Protein AF-A0A518GNT5-F1 (afdb_monomer)

Organism: NCBI:txid2528019

Radius of gyration: 9.96 Å; Cα contacts (8 Å, |Δi|>4): 94; chains: 1; bounding box: 25×12×24 Å

Mean predicted aligned error: 2.62 Å

pLDDT: mean 95.1, std 3.88, range [73.62, 98.06]

Sequence (49 aa):
MNQKFVFRIKTFKGGVIDNVLIEGRNIDEARYRLQQRYPGCTIMSARPK

Secondary structure (DSSP, 8-state):
-PEEEEEEEE-TTS-EEEEEEEEESSHHHHHHHHHHHSTTPEEEEEEE-

Foldseek 3Di:
DKWKKWWWKQAPVRDIDGRDIFIDNDVVRRVVVVCVVGPPIDTPDMDTD

Structure (mmCIF, N/CA/C/O backbone):
data_AF-A0A518GNT5-F1
#
_entry.id   AF-A0A518GNT5-F1
#
loop_
_atom_site.group_PDB
_atom_site.id
_atom_site.type_symbol
_atom_site.label_atom_id
_atom_site.label_alt_id
_atom_site.label_comp_id
_atom_site.label_asym_id
_atom_site.label_entity_id
_atom_site.label_seq_id
_atom_site.pdbx_PDB_ins_code
_atom_site.Cartn_x
_atom_site.Cartn_y
_atom_site.Cartn_z
_atom_site.occupancy
_atom_site.B_iso_or_equiv
_atom_site.auth_seq_id
_atom_site.auth_comp_id
_atom_site.auth_asym_id
_atom_site.auth_atom_id
_atom_site.pdbx_PDB_model_num
ATOM 1 N N . MET A 1 1 ? -15.977 1.550 14.017 1.00 73.62 1 MET A N 1
ATOM 2 C CA . MET A 1 1 ? -16.289 0.660 12.877 1.00 73.62 1 MET A CA 1
ATOM 3 C C . MET A 1 1 ? -15.104 0.663 11.929 1.00 73.62 1 MET A C 1
ATOM 5 O O . MET A 1 1 ? -14.533 1.727 11.721 1.00 73.62 1 MET A O 1
ATOM 9 N N . ASN A 1 2 ? -14.710 -0.496 11.401 1.00 84.88 2 ASN A N 1
ATOM 10 C CA . ASN A 1 2 ? -13.673 -0.556 10.371 1.00 84.88 2 ASN A CA 1
ATOM 11 C C . ASN A 1 2 ? -14.311 -0.308 9.005 1.00 84.88 2 ASN A C 1
ATOM 13 O O . ASN A 1 2 ? -15.371 -0.853 8.704 1.00 84.88 2 ASN A O 1
ATOM 17 N N . GLN A 1 3 ? -13.658 0.515 8.196 1.00 94.00 3 GLN A N 1
ATOM 18 C CA . GLN A 1 3 ? -14.016 0.775 6.809 1.00 94.00 3 GLN A CA 1
ATOM 19 C C . GLN A 1 3 ? -13.127 -0.079 5.907 1.00 94.00 3 GLN A C 1
ATOM 21 O O . GLN A 1 3 ? -11.996 -0.420 6.272 1.00 94.00 3 GLN A O 1
ATOM 26 N N . LYS A 1 4 ? -13.628 -0.437 4.724 1.00 95.75 4 LYS A N 1
ATOM 27 C CA . LYS A 1 4 ? -12.815 -1.122 3.718 1.00 95.75 4 LYS A CA 1
ATOM 28 C C . LYS A 1 4 ? -12.378 -0.113 2.673 1.00 95.75 4 LYS A C 1
ATOM 30 O O . LYS A 1 4 ? -13.169 0.710 2.228 1.00 95.75 4 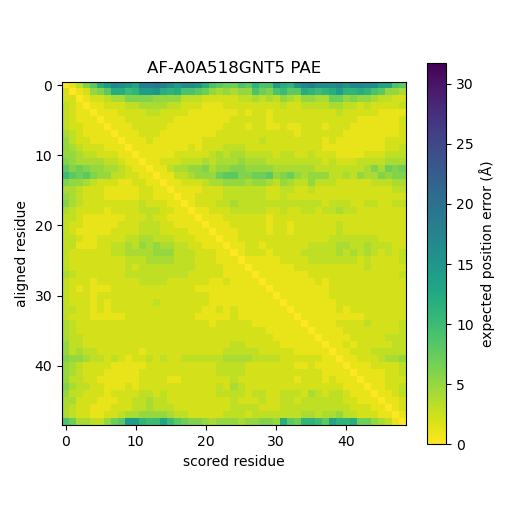LYS A O 1
ATOM 35 N N . PHE A 1 5 ? -11.126 -0.208 2.270 1.00 97.12 5 PHE A N 1
ATOM 36 C CA . PHE A 1 5 ? -10.531 0.637 1.252 1.00 97.12 5 PHE A CA 1
ATOM 37 C C . PHE A 1 5 ? -10.005 -0.245 0.133 1.00 97.12 5 PHE A C 1
ATOM 39 O O . PHE A 1 5 ? -9.409 -1.296 0.380 1.00 97.12 5 PHE A O 1
ATOM 46 N N . VAL A 1 6 ? -10.246 0.184 -1.097 1.00 97.50 6 VAL A N 1
ATOM 47 C CA . VAL A 1 6 ? -9.748 -0.465 -2.303 1.00 97.50 6 VAL A CA 1
ATOM 48 C C . VAL A 1 6 ? -8.565 0.335 -2.820 1.00 97.50 6 VAL A C 1
ATOM 50 O O . VAL A 1 6 ? -8.683 1.534 -3.086 1.00 97.50 6 VAL A O 1
ATOM 53 N N . PHE A 1 7 ? -7.434 -0.341 -2.979 1.00 97.69 7 PHE A N 1
ATOM 54 C CA . PHE A 1 7 ? -6.198 0.233 -3.480 1.00 97.69 7 PHE A CA 1
ATOM 55 C C . PHE A 1 7 ? -5.817 -0.356 -4.831 1.00 97.69 7 PHE A C 1
ATOM 57 O O . PHE A 1 7 ? -5.959 -1.556 -5.072 1.00 97.69 7 PHE A O 1
ATOM 64 N N . ARG A 1 8 ? -5.241 0.499 -5.671 1.00 97.94 8 ARG A N 1
ATOM 65 C CA . ARG A 1 8 ? -4.427 0.095 -6.813 1.00 97.94 8 ARG A CA 1
ATOM 66 C C . ARG A 1 8 ? -2.992 0.469 -6.503 1.00 97.94 8 ARG A C 1
ATOM 68 O O . ARG A 1 8 ? -2.723 1.624 -6.164 1.00 97.94 8 ARG A O 1
ATOM 75 N N . ILE A 1 9 ? -2.079 -0.486 -6.606 1.00 98.06 9 ILE A N 1
ATOM 76 C CA . ILE A 1 9 ? -0.669 -0.285 -6.275 1.00 98.06 9 ILE A CA 1
ATOM 77 C C . ILE A 1 9 ? 0.241 -0.775 -7.392 1.00 98.06 9 ILE A C 1
ATOM 79 O O . ILE A 1 9 ? -0.085 -1.711 -8.119 1.00 98.06 9 ILE A O 1
ATOM 83 N N . LYS A 1 10 ? 1.430 -0.188 -7.469 1.00 97.75 10 LYS A N 1
ATOM 84 C CA . LYS A 1 10 ? 2.585 -0.763 -8.150 1.00 97.75 10 LYS A CA 1
ATOM 85 C C . LYS A 1 10 ? 3.517 -1.336 -7.089 1.00 97.75 10 LYS A C 1
ATOM 87 O O . LYS A 1 10 ? 3.975 -0.617 -6.210 1.00 97.75 10 LYS A O 1
ATOM 92 N N . THR A 1 11 ? 3.762 -2.636 -7.127 1.00 96.12 11 THR A N 1
ATOM 93 C CA . THR A 1 11 ? 4.713 -3.310 -6.234 1.00 96.12 11 THR A CA 1
ATOM 94 C C . THR A 1 11 ? 6.139 -2.833 -6.495 1.00 96.12 11 THR A C 1
ATOM 96 O O . THR A 1 11 ? 6.450 -2.368 -7.592 1.00 96.12 11 THR A O 1
ATOM 99 N N . PHE A 1 12 ? 7.030 -3.017 -5.518 1.00 94.06 12 PHE A N 1
ATOM 100 C CA . PHE A 1 12 ? 8.451 -2.689 -5.668 1.00 94.06 12 PHE A CA 1
ATOM 101 C C . PHE A 1 12 ? 9.100 -3.379 -6.884 1.00 94.06 12 PHE A C 1
ATOM 103 O O . PHE A 1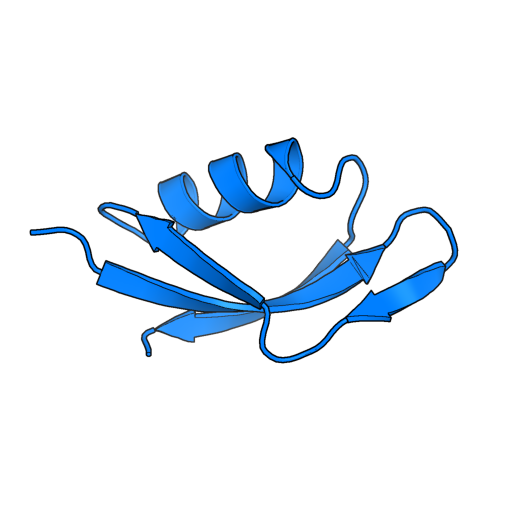 12 ? 9.921 -2.789 -7.576 1.00 94.06 12 PHE A O 1
ATOM 110 N N . LYS A 1 13 ? 8.670 -4.607 -7.206 1.00 93.62 13 LYS A N 1
ATOM 111 C CA . LYS A 1 13 ? 9.144 -5.369 -8.377 1.00 93.62 13 LYS A CA 1
ATOM 112 C C . LYS A 1 13 ? 8.536 -4.905 -9.711 1.00 93.62 13 LYS A C 1
ATOM 114 O O . LYS A 1 13 ? 8.778 -5.522 -10.740 1.00 93.62 13 LYS A O 1
ATOM 119 N N . GLY A 1 14 ? 7.718 -3.852 -9.704 1.00 92.19 14 GLY A N 1
ATOM 120 C CA . GLY A 1 14 ? 7.139 -3.240 -10.900 1.00 92.19 14 GLY A CA 1
ATOM 121 C C . GLY A 1 14 ? 5.772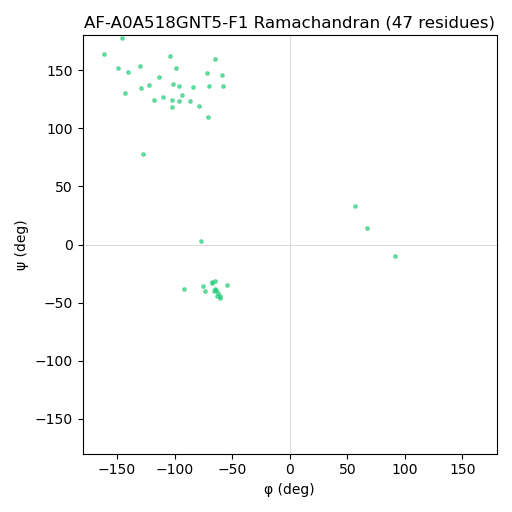 -3.781 -11.325 1.00 92.19 14 GLY A C 1
ATOM 122 O O . GLY A 1 14 ? 5.125 -3.154 -12.161 1.00 92.19 14 GLY A O 1
ATOM 123 N N . GLY A 1 15 ? 5.293 -4.879 -10.732 1.00 96.31 15 GLY A N 1
ATOM 124 C CA . GLY A 1 15 ? 3.965 -5.432 -11.013 1.00 96.31 15 GLY A CA 1
ATOM 125 C C . GLY A 1 15 ? 2.846 -4.541 -10.474 1.00 96.31 15 GLY A C 1
ATOM 126 O O . GLY A 1 15 ? 2.940 -4.059 -9.345 1.00 96.31 15 GLY A O 1
ATOM 127 N N . VAL A 1 16 ? 1.791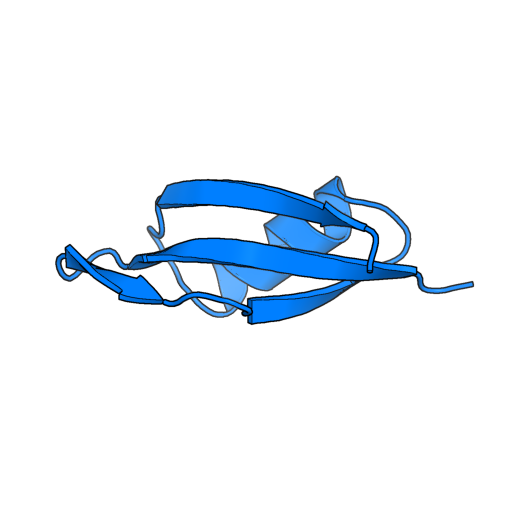 -4.336 -11.261 1.00 97.19 16 VAL A N 1
ATOM 128 C CA . VAL A 1 16 ? 0.602 -3.577 -10.850 1.00 97.19 16 VAL A CA 1
ATOM 129 C C . VAL A 1 16 ? -0.443 -4.541 -10.302 1.00 97.19 16 VAL A C 1
ATOM 131 O O . VAL A 1 16 ? -0.786 -5.519 -10.960 1.00 97.19 16 VAL A O 1
ATOM 134 N N . ILE A 1 17 ? -0.949 -4.255 -9.105 1.00 95.94 17 ILE A N 1
ATOM 135 C CA . ILE A 1 17 ? -2.031 -5.010 -8.473 1.00 95.94 17 ILE A CA 1
ATOM 136 C C . ILE A 1 17 ? -3.204 -4.058 -8.290 1.00 95.94 17 ILE A C 1
ATOM 138 O O . ILE A 1 17 ? -3.066 -2.997 -7.674 1.00 95.94 17 ILE A O 1
ATOM 142 N N . ASP A 1 18 ? -4.351 -4.442 -8.836 1.00 96.19 18 ASP A N 1
ATOM 143 C CA . ASP A 1 18 ? -5.595 -3.694 -8.706 1.00 96.19 18 ASP A CA 1
ATOM 144 C C . ASP A 1 18 ? -6.541 -4.361 -7.700 1.00 96.19 18 ASP A C 1
ATOM 146 O O . ASP A 1 18 ? -6.391 -5.537 -7.364 1.00 96.19 18 ASP A O 1
ATOM 150 N N . ASN A 1 19 ? -7.524 -3.601 -7.223 1.00 95.44 19 ASN A N 1
ATOM 151 C CA . ASN A 1 19 ? -8.557 -4.051 -6.290 1.00 95.44 19 ASN A CA 1
ATOM 152 C C . ASN A 1 19 ? -8.037 -4.649 -4.965 1.00 95.44 19 ASN A C 1
ATOM 154 O O . ASN A 1 19 ? -8.668 -5.531 -4.378 1.00 95.44 19 ASN A O 1
ATOM 158 N N . VAL A 1 20 ? -6.911 -4.150 -4.444 1.00 96.25 20 VAL A N 1
ATOM 159 C CA . VAL A 1 20 ? -6.377 -4.582 -3.147 1.00 96.25 20 VAL A CA 1
ATOM 160 C C . VAL A 1 20 ? -7.272 -4.060 -2.028 1.00 96.25 20 VAL A C 1
ATOM 162 O O . VAL A 1 20 ? -7.297 -2.864 -1.746 1.00 96.25 20 VAL A O 1
ATOM 165 N N . LEU A 1 21 ? -8.000 -4.961 -1.375 1.00 97.00 21 LEU A N 1
ATOM 166 C CA . LEU A 1 21 ? -8.881 -4.616 -0.267 1.00 97.00 21 LEU A CA 1
ATOM 167 C C . LEU A 1 21 ? -8.111 -4.615 1.057 1.00 97.00 21 LEU A C 1
ATOM 169 O O . LEU A 1 21 ? -7.540 -5.637 1.439 1.00 97.00 21 LEU A O 1
ATOM 173 N N . ILE A 1 22 ? -8.134 -3.491 1.770 1.00 97.00 22 ILE A N 1
ATOM 174 C CA . ILE A 1 22 ? -7.568 -3.363 3.115 1.00 97.00 22 ILE A CA 1
ATOM 175 C C . ILE A 1 22 ? -8.609 -2.751 4.044 1.00 97.00 22 ILE A C 1
ATOM 177 O O . ILE A 1 22 ? -9.266 -1.769 3.706 1.00 97.00 22 ILE A O 1
ATOM 181 N N . GLU A 1 23 ? -8.744 -3.326 5.233 1.00 95.75 23 GLU A N 1
ATOM 182 C CA . GLU A 1 23 ? -9.616 -2.804 6.281 1.00 95.75 23 GLU A CA 1
ATOM 183 C C . GLU A 1 23 ? -8.818 -1.948 7.267 1.00 95.75 23 GLU A C 1
ATOM 185 O O . GLU A 1 23 ? -7.726 -2.335 7.696 1.00 95.75 23 GLU A O 1
ATOM 190 N N . GLY A 1 24 ? -9.380 -0.804 7.650 1.00 95.12 24 GLY A N 1
ATOM 191 C CA . GLY A 1 24 ? -8.798 0.121 8.621 1.00 95.12 24 GLY A CA 1
ATOM 192 C C . GLY A 1 24 ? -9.854 1.069 9.181 1.00 95.12 24 GLY A C 1
ATOM 193 O O . GLY A 1 24 ? -10.943 1.201 8.623 1.00 95.12 24 GLY A O 1
ATOM 194 N N . ARG A 1 25 ? -9.564 1.746 10.294 1.00 94.94 25 ARG A N 1
ATOM 195 C CA . ARG A 1 25 ? -10.478 2.757 10.853 1.00 94.94 25 ARG A CA 1
ATOM 196 C C . ARG A 1 25 ? -10.593 3.977 9.935 1.00 94.94 25 ARG A C 1
ATOM 198 O O . ARG A 1 25 ? -11.657 4.583 9.842 1.00 94.94 25 ARG A O 1
ATOM 205 N N . ASN A 1 26 ? -9.504 4.301 9.240 1.00 95.31 26 ASN A N 1
ATOM 206 C CA . ASN A 1 26 ? -9.391 5.372 8.257 1.00 95.31 26 ASN A CA 1
ATOM 207 C C . ASN A 1 26 ? -8.421 4.970 7.128 1.00 95.31 26 ASN A C 1
ATOM 209 O O . ASN A 1 26 ? -7.824 3.888 7.151 1.00 95.31 26 ASN A O 1
ATOM 213 N N . ILE A 1 27 ? -8.272 5.852 6.137 1.00 94.31 27 ILE A N 1
ATOM 214 C CA . ILE A 1 27 ? -7.421 5.601 4.971 1.00 94.31 27 ILE A CA 1
ATOM 215 C C . ILE A 1 27 ? -5.93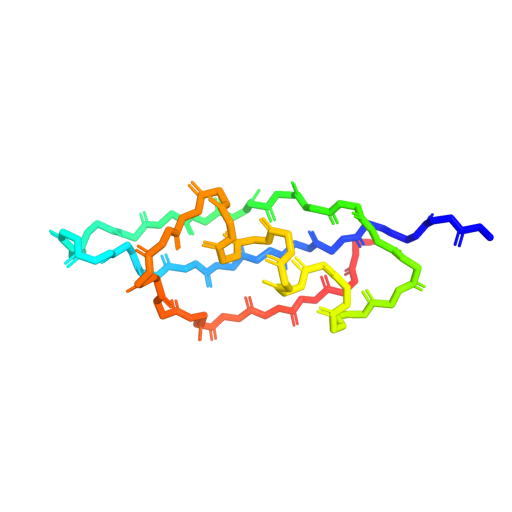6 5.490 5.339 1.00 94.31 27 ILE A C 1
ATOM 217 O O . ILE A 1 27 ? -5.223 4.717 4.708 1.00 94.31 27 ILE A O 1
ATOM 221 N N . ASP A 1 28 ? -5.466 6.198 6.367 1.00 95.25 28 ASP A N 1
ATOM 222 C CA . ASP A 1 28 ? -4.055 6.189 6.769 1.00 95.25 28 ASP A CA 1
ATOM 223 C C . ASP A 1 28 ? -3.668 4.884 7.465 1.00 95.25 28 ASP A C 1
ATOM 225 O O . ASP A 1 28 ? -2.633 4.298 7.150 1.00 95.25 28 ASP A O 1
ATOM 229 N N . GLU A 1 29 ? -4.543 4.343 8.315 1.00 96.50 29 GLU A N 1
ATOM 230 C CA . GLU A 1 29 ? -4.371 2.999 8.866 1.00 96.50 29 GLU A CA 1
ATOM 231 C C . GLU A 1 29 ? -4.388 1.945 7.751 1.00 96.50 29 GLU A C 1
ATOM 233 O O . GLU A 1 29 ? -3.568 1.025 7.745 1.00 96.50 29 GLU A O 1
ATOM 238 N N . ALA A 1 30 ? -5.290 2.089 6.778 1.00 96.56 30 ALA A N 1
ATOM 239 C CA . ALA A 1 30 ? -5.349 1.182 5.641 1.00 96.56 30 ALA A CA 1
ATOM 240 C C . ALA A 1 30 ? -4.086 1.278 4.761 1.00 96.56 30 ALA A C 1
ATOM 242 O O . ALA A 1 30 ? -3.570 0.249 4.329 1.00 96.56 30 ALA A O 1
ATOM 243 N N . ARG A 1 31 ? -3.522 2.477 4.560 1.00 96.06 31 ARG A N 1
ATOM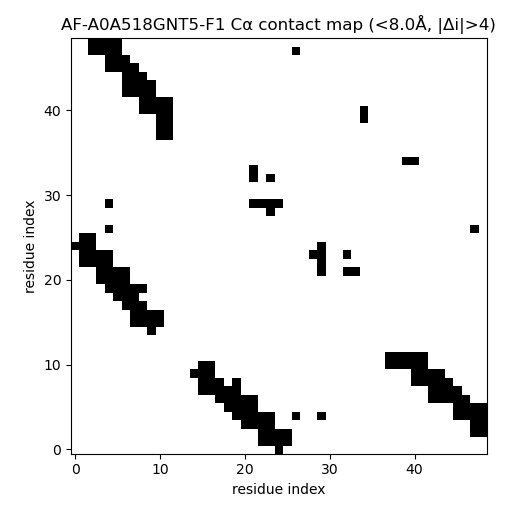 244 C CA . ARG A 1 31 ? -2.229 2.683 3.879 1.00 96.06 31 ARG A CA 1
ATOM 245 C C . ARG A 1 31 ? -1.075 2.041 4.639 1.00 96.06 31 ARG A C 1
ATOM 247 O O . ARG A 1 31 ? -0.258 1.360 4.027 1.00 96.06 31 ARG A O 1
ATOM 254 N N . TYR A 1 32 ? -1.024 2.208 5.958 1.00 96.38 32 TYR A N 1
ATOM 255 C CA . TYR A 1 32 ? 0.013 1.602 6.792 1.00 96.38 32 TYR A CA 1
ATOM 256 C C . TYR A 1 32 ? -0.016 0.069 6.700 1.00 96.38 32 TYR A C 1
ATOM 258 O O . TYR A 1 32 ? 1.008 -0.572 6.464 1.00 96.38 32 TYR A O 1
ATOM 266 N N . ARG A 1 33 ? -1.207 -0.535 6.792 1.00 96.62 33 ARG A N 1
ATOM 267 C CA . ARG A 1 33 ? -1.398 -1.985 6.611 1.00 96.62 33 ARG A CA 1
ATOM 268 C C . ARG A 1 33 ? -1.056 -2.445 5.191 1.00 96.62 33 ARG A C 1
ATOM 270 O O . ARG A 1 33 ? -0.446 -3.498 5.014 1.00 96.62 33 ARG A O 1
ATOM 277 N N . LEU A 1 34 ? -1.416 -1.656 4.177 1.00 96.75 34 LEU A N 1
ATOM 278 C CA . LEU A 1 34 ? -1.068 -1.926 2.782 1.00 96.75 34 LEU A CA 1
ATOM 279 C C . LEU A 1 34 ? 0.450 -1.961 2.583 1.00 96.75 34 LEU A C 1
ATOM 281 O O . LEU A 1 34 ? 0.946 -2.880 1.941 1.00 96.75 34 LEU A O 1
ATOM 285 N N . GLN A 1 35 ? 1.179 -1.003 3.160 1.00 95.75 35 GLN A N 1
ATOM 286 C CA . GLN A 1 35 ? 2.639 -0.942 3.082 1.00 95.75 35 GLN A CA 1
ATOM 287 C C . GLN A 1 35 ? 3.321 -2.088 3.835 1.00 95.75 35 GLN A C 1
ATOM 289 O O . GLN A 1 35 ? 4.354 -2.565 3.380 1.00 95.75 35 GLN A O 1
ATOM 294 N N . GLN A 1 36 ? 2.740 -2.586 4.931 1.00 96.62 36 GLN A N 1
ATOM 295 C CA . GLN A 1 36 ? 3.234 -3.804 5.585 1.00 96.62 36 GLN A CA 1
ATOM 296 C C . GLN A 1 36 ? 3.058 -5.047 4.702 1.00 96.62 36 GLN A C 1
ATOM 298 O O . GLN A 1 36 ? 3.946 -5.893 4.641 1.00 96.62 36 GLN A O 1
ATOM 303 N N . ARG A 1 37 ? 1.9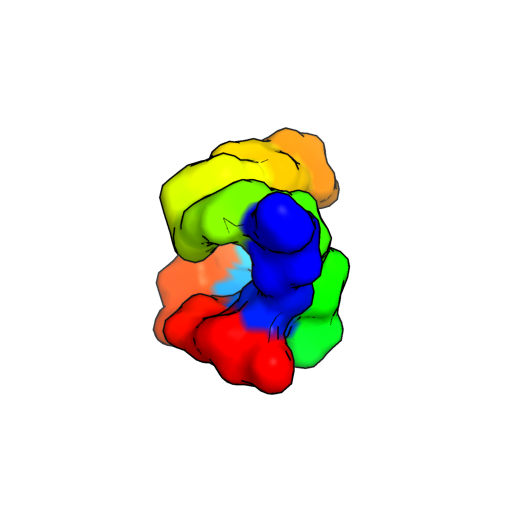26 -5.158 3.992 1.00 95.31 37 ARG A N 1
ATOM 304 C CA . ARG A 1 37 ? 1.648 -6.289 3.089 1.00 95.31 37 ARG A CA 1
ATOM 305 C C . ARG A 1 37 ? 2.438 -6.214 1.781 1.00 95.31 37 ARG A C 1
ATOM 307 O O . ARG A 1 37 ? 2.841 -7.245 1.250 1.00 95.31 37 ARG A O 1
ATOM 314 N N . TYR A 1 38 ? 2.650 -5.007 1.268 1.00 95.62 38 TYR A N 1
ATOM 315 C CA . TYR A 1 38 ? 3.409 -4.732 0.052 1.00 95.62 38 TYR A CA 1
ATOM 316 C C . TYR A 1 38 ? 4.487 -3.670 0.329 1.00 95.62 38 TYR A C 1
ATOM 318 O O . TYR A 1 38 ? 4.315 -2.500 -0.036 1.00 95.62 38 TYR A O 1
ATOM 326 N N . PRO A 1 39 ? 5.608 -4.056 0.964 1.00 95.69 39 PRO A N 1
ATOM 327 C CA . PRO A 1 39 ? 6.703 -3.138 1.255 1.00 95.69 39 PRO A CA 1
ATOM 328 C C . PRO A 1 39 ? 7.256 -2.490 -0.015 1.00 95.69 39 PRO A C 1
ATOM 330 O O . PRO A 1 39 ? 7.434 -3.148 -1.043 1.00 95.69 39 PRO A O 1
ATOM 333 N N . GLY A 1 40 ? 7.499 -1.181 0.050 1.00 94.62 40 GLY A N 1
ATOM 334 C CA . GLY A 1 40 ? 8.010 -0.408 -1.085 1.00 94.62 40 GLY A CA 1
ATOM 335 C C . GLY A 1 40 ? 7.030 -0.272 -2.255 1.00 94.62 40 GLY A C 1
ATOM 336 O O . GLY A 1 40 ? 7.450 0.092 -3.352 1.00 94.62 40 GLY A O 1
ATOM 337 N N . CYS A 1 41 ? 5.741 -0.577 -2.066 1.00 96.88 41 CYS A N 1
ATOM 338 C CA . CYS A 1 41 ? 4.745 -0.324 -3.100 1.00 96.88 41 CYS A CA 1
ATOM 339 C C . CYS A 1 41 ? 4.453 1.174 -3.268 1.00 96.88 41 CYS A C 1
ATOM 341 O O . CYS A 1 41 ? 4.450 1.952 -2.314 1.00 96.88 41 CYS A O 1
ATOM 343 N N . THR A 1 42 ? 4.148 1.569 -4.498 1.00 97.19 42 THR A N 1
ATOM 344 C CA . THR A 1 42 ? 3.609 2.885 -4.832 1.00 97.19 42 THR A CA 1
ATOM 345 C C . THR A 1 42 ? 2.096 2.786 -4.926 1.00 97.19 42 THR A C 1
ATOM 347 O O . THR A 1 42 ? 1.567 2.004 -5.717 1.00 97.19 42 THR A O 1
ATOM 350 N N . ILE A 1 43 ? 1.383 3.590 -4.144 1.00 96.69 43 ILE A N 1
ATOM 351 C CA . ILE A 1 43 ? -0.076 3.666 -4.220 1.00 96.69 43 ILE A CA 1
ATOM 352 C C . ILE A 1 43 ? -0.455 4.529 -5.421 1.00 96.69 43 ILE A C 1
ATOM 354 O O . ILE A 1 43 ? -0.099 5.700 -5.475 1.00 96.69 43 ILE A O 1
ATOM 358 N N . MET A 1 44 ? -1.175 3.946 -6.376 1.00 97.00 44 MET A N 1
ATOM 359 C CA . MET A 1 44 ? -1.657 4.638 -7.575 1.00 97.00 44 MET A CA 1
ATOM 360 C C . MET A 1 44 ? 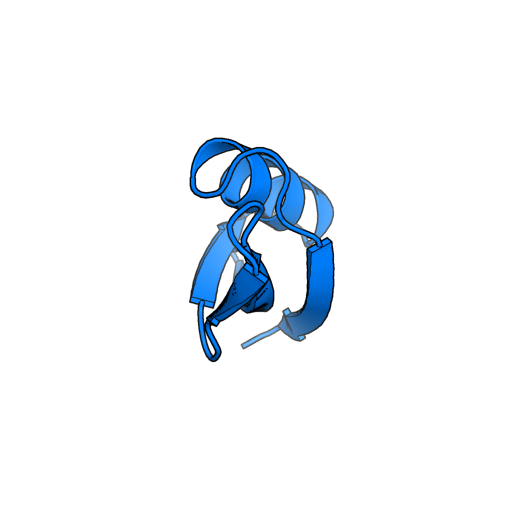-3.059 5.215 -7.369 1.00 97.00 44 MET A C 1
ATOM 362 O O . MET A 1 44 ? -3.348 6.312 -7.831 1.00 97.00 44 MET A O 1
ATOM 366 N N . SER A 1 45 ? -3.935 4.492 -6.666 1.00 96.06 45 SER A N 1
ATOM 367 C CA . SER A 1 45 ? -5.250 4.996 -6.263 1.00 96.06 45 SER A CA 1
ATOM 368 C C . SER A 1 45 ? -5.697 4.374 -4.948 1.00 96.06 45 SER A C 1
ATOM 370 O O . SER A 1 45 ? -5.348 3.234 -4.638 1.00 96.06 45 SER A O 1
ATOM 372 N N . ALA A 1 46 ? -6.514 5.106 -4.200 1.00 95.88 46 ALA A N 1
ATOM 373 C CA . ALA A 1 46 ? -7.143 4.638 -2.976 1.00 95.88 46 ALA A CA 1
ATOM 374 C C . ALA A 1 46 ? -8.559 5.208 -2.899 1.00 95.88 46 ALA A C 1
ATOM 376 O O . ALA A 1 46 ? -8.740 6.413 -3.071 1.00 95.88 46 ALA A O 1
ATOM 377 N N . ARG A 1 47 ? -9.553 4.358 -2.644 1.00 94.69 47 ARG A N 1
ATOM 378 C CA . ARG A 1 47 ? -10.946 4.779 -2.452 1.00 9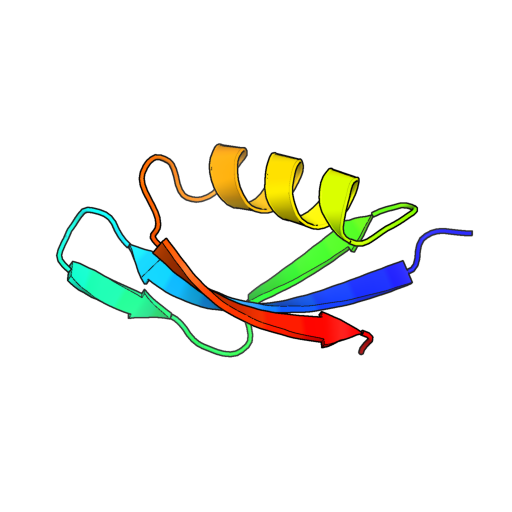4.69 47 ARG A CA 1
ATOM 379 C C . ARG A 1 47 ? -11.609 3.973 -1.335 1.00 94.69 47 ARG A C 1
ATOM 381 O O . ARG A 1 47 ? -11.248 2.806 -1.165 1.00 94.69 47 ARG A O 1
ATOM 388 N N . PRO A 1 48 ? -12.555 4.551 -0.579 1.00 93.69 48 PRO A N 1
ATOM 389 C CA . PRO A 1 48 ? -13.448 3.747 0.248 1.00 93.69 48 PRO A CA 1
ATOM 390 C C . PRO A 1 48 ? -14.222 2.764 -0.644 1.00 93.69 48 PRO A C 1
ATOM 392 O O . PRO A 1 48 ? -14.484 3.059 -1.814 1.00 93.69 48 PRO A O 1
ATOM 395 N N . LYS A 1 49 ? -14.500 1.574 -0.114 1.00 86.94 49 LYS A N 1
ATOM 396 C CA . LYS A 1 49 ? -15.357 0.580 -0.763 1.00 86.94 49 LYS A CA 1
ATOM 397 C C . LYS A 1 49 ? -16.823 0.873 -0.488 1.00 86.94 49 LYS A C 1
ATOM 399 O O . LYS A 1 49 ? -17.124 1.215 0.675 1.00 86.94 49 LYS A O 1
#

Nearest PDB structures (foldseek):
  5tva-assembly2_B  TM=4.506E-01  e=5.499E+00  Aquifex aeolicus
  5jhd-assembly2_I  TM=4.015E-01  e=7.717E+00  Homo sapiens
  5jhd-assembly1_D  TM=3.978E-01  e=9.141E+00  Homo sapiens

Solvent-accessible surface area (backbone atoms only — not comparable to full-atom values): 2777 Å² total; per-residue (Å²): 122,75,42,47,30,36,27,28,33,32,39,63,90,66,53,74,48,70,76,45,75,35,70,19,74,46,70,67,53,21,48,54,53,47,40,70,77,39,61,74,44,45,80,76,44,75,42,79,106